Protein AF-A0A949XTP3-F1 (afdb_monomer)

pLDDT: mean 72.46, std 16.9, range [44.31, 91.81]

Solvent-accessible surface area (backbone atoms only — not comparable to full-atom values): 5283 Å² total; per-residue (Å²): 138,82,84,80,79,81,78,80,78,74,78,78,75,72,92,72,77,78,69,84,42,78,62,47,60,51,48,53,56,50,52,51,49,29,47,77,70,54,21,37,42,82,42,58,100,82,56,64,74,84,77,49,60,90,67,42,41,29,37,34,38,90,88,70,51,73,47,75,48,69,85,73,76,62,88,81,84,79,131

Secondary structure (DSSP, 8-state):
-PPPPPP-------S------HHHHHHHHHHHHHHHTT-EEE--TTS-GGGS-TT--EEE-TTS-EEE------TT---

Foldseek 3Di:
DDDDDDDPPDPPDDPDDDDCDVVNVVVVVVVVVCVVQVQEEEDEPPDDPVPDDPSHQWYAYPVRDIDGDDPPVVVPPDD

Radius of gyration: 21.17 Å; Cα contacts (8 Å, |Δi|>4): 53; chains: 1; bounding box: 43×31×66 Å

Mean predicted aligned error: 14.25 Å

Structure (mmCIF, N/CA/C/O backbone):
data_AF-A0A949XTP3-F1
#
_entry.id   AF-A0A949XTP3-F1
#
loop_
_atom_site.group_PDB
_atom_site.id
_atom_site.type_symbol
_atom_site.label_atom_id
_atom_site.label_alt_id
_atom_site.label_comp_id
_atom_site.label_asym_id
_atom_site.label_entity_id
_atom_site.label_seq_id
_atom_site.pdbx_PDB_ins_code
_atom_site.Cartn_x
_atom_site.Cartn_y
_atom_site.Cartn_z
_atom_site.occupancy
_atom_site.B_iso_or_equiv
_atom_site.auth_seq_id
_atom_site.auth_comp_id
_atom_site.auth_asym_id
_atom_site.auth_atom_id
_atom_site.pdbx_PDB_model_num
ATOM 1 N N . MET A 1 1 ? -4.961 -15.946 -59.773 1.00 49.09 1 MET A N 1
ATOM 2 C CA . MET A 1 1 ? -5.214 -16.561 -58.451 1.00 49.09 1 MET A CA 1
ATOM 3 C C . MET A 1 1 ? -4.012 -16.260 -57.571 1.00 49.09 1 MET A C 1
ATOM 5 O O . MET A 1 1 ? -2.946 -16.778 -57.862 1.00 49.09 1 MET A O 1
ATOM 9 N N . ASN A 1 2 ? -4.145 -15.381 -56.575 1.00 49.19 2 ASN A N 1
ATOM 10 C CA . ASN A 1 2 ? -3.055 -15.087 -55.635 1.00 49.19 2 ASN A CA 1
ATOM 11 C C . ASN A 1 2 ? -3.230 -15.942 -54.369 1.00 49.19 2 ASN A C 1
ATOM 13 O O . ASN A 1 2 ? -4.340 -15.964 -53.829 1.00 49.19 2 ASN A O 1
ATOM 17 N N . PRO A 1 3 ? -2.188 -16.641 -53.885 1.00 60.56 3 PRO A N 1
ATOM 18 C CA . PRO A 1 3 ? -2.281 -17.408 -52.650 1.00 60.56 3 PRO A CA 1
ATOM 19 C C . PRO A 1 3 ? -2.363 -16.467 -51.437 1.00 60.56 3 PRO A C 1
ATOM 21 O O . PRO A 1 3 ? -1.630 -15.483 -51.340 1.00 60.56 3 PRO A O 1
ATOM 24 N N . ARG A 1 4 ? -3.278 -16.767 -50.504 1.00 64.38 4 ARG A N 1
ATOM 25 C CA . ARG A 1 4 ? -3.346 -16.103 -49.193 1.00 64.38 4 ARG A CA 1
ATOM 26 C C . ARG A 1 4 ? -2.098 -16.465 -48.374 1.00 64.38 4 ARG A C 1
ATOM 28 O O . ARG A 1 4 ? -1.744 -17.643 -48.349 1.00 64.38 4 ARG A O 1
ATOM 35 N N . PRO A 1 5 ? -1.469 -15.516 -47.661 1.00 64.81 5 PRO A N 1
ATOM 36 C CA . PRO A 1 5 ? -0.422 -15.856 -46.705 1.00 64.81 5 PRO A CA 1
ATOM 37 C C . PRO A 1 5 ? -1.015 -16.627 -45.508 1.00 64.81 5 PRO A C 1
ATOM 39 O O . PRO A 1 5 ? -2.162 -16.360 -45.123 1.00 64.81 5 PRO A O 1
ATOM 42 N N . PRO A 1 6 ? -0.268 -17.574 -44.908 1.00 65.25 6 PRO A N 1
ATOM 43 C CA . PRO A 1 6 ? -0.708 -18.274 -43.707 1.00 65.25 6 PRO A CA 1
ATOM 44 C C . PRO A 1 6 ? -0.889 -17.278 -42.556 1.00 65.25 6 PRO A C 1
ATOM 46 O O . PRO A 1 6 ? -0.109 -16.334 -42.393 1.00 65.25 6 PRO A O 1
ATOM 49 N N . ARG A 1 7 ? -1.960 -17.466 -41.776 1.00 58.97 7 ARG A N 1
ATOM 50 C CA . ARG A 1 7 ? -2.216 -16.683 -40.562 1.00 58.97 7 ARG A CA 1
ATOM 51 C C . ARG A 1 7 ? -1.031 -16.887 -39.622 1.00 58.97 7 ARG A C 1
ATOM 53 O O . ARG A 1 7 ? -0.667 -18.024 -39.360 1.00 58.97 7 ARG A O 1
ATOM 60 N N . ARG A 1 8 ? -0.434 -15.793 -39.140 1.00 58.69 8 ARG A N 1
ATOM 61 C CA . ARG A 1 8 ? 0.5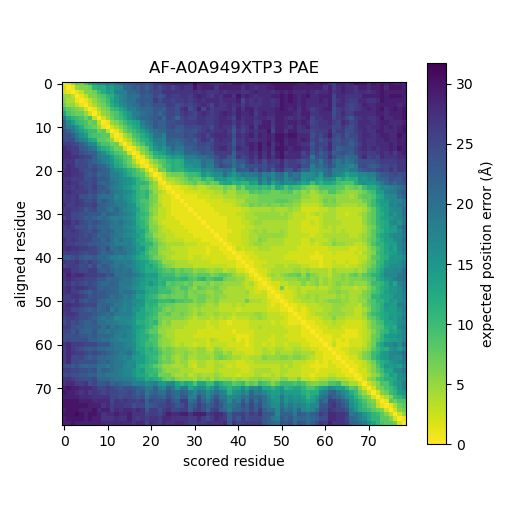24 -15.851 -38.034 1.00 58.69 8 ARG A CA 1
ATOM 62 C C . ARG A 1 8 ? -0.202 -16.447 -36.839 1.00 58.69 8 ARG A C 1
ATOM 64 O O . ARG A 1 8 ? -1.064 -15.785 -36.267 1.00 58.69 8 ARG A O 1
ATOM 71 N N . ASP A 1 9 ? 0.148 -17.677 -36.501 1.00 54.06 9 ASP A N 1
ATOM 72 C CA . ASP A 1 9 ? -0.037 -18.225 -35.172 1.00 54.06 9 ASP A CA 1
ATOM 73 C C . ASP A 1 9 ? 0.602 -17.243 -34.190 1.00 54.06 9 ASP A C 1
ATOM 75 O O . ASP A 1 9 ? 1.817 -17.036 -34.169 1.00 54.06 9 ASP A O 1
ATOM 79 N N . THR A 1 10 ? -0.238 -16.535 -33.445 1.00 59.25 10 THR A N 1
ATOM 80 C CA . THR A 1 10 ? 0.197 -15.734 -32.310 1.00 59.25 10 THR A CA 1
ATOM 81 C C . THR A 1 10 ? 0.826 -16.712 -31.323 1.00 59.25 10 THR A C 1
ATOM 83 O O . THR A 1 10 ? 0.116 -17.609 -30.863 1.00 59.25 10 THR A O 1
ATOM 86 N N . PRO A 1 11 ? 2.119 -16.602 -30.972 1.00 48.97 11 PRO A N 1
ATOM 87 C CA . PRO A 1 11 ? 2.621 -17.395 -29.872 1.00 48.97 11 PRO A CA 1
ATOM 88 C C . PRO A 1 11 ? 1.916 -16.874 -28.621 1.00 48.97 11 PRO A C 1
ATOM 90 O O . PRO A 1 11 ? 2.108 -15.722 -28.224 1.00 48.97 11 PRO A O 1
ATOM 93 N N . ALA A 1 12 ? 1.060 -17.709 -28.034 1.00 55.03 12 ALA A N 1
ATOM 94 C CA . ALA A 1 12 ? 0.683 -17.582 -26.639 1.00 55.03 12 ALA A CA 1
ATOM 95 C C . ALA A 1 12 ? 1.999 -17.535 -25.856 1.00 55.03 12 ALA A C 1
ATOM 97 O O . ALA A 1 12 ? 2.709 -18.538 -25.765 1.00 55.03 12 ALA A O 1
ATOM 98 N N . LYS A 1 13 ? 2.397 -16.342 -25.403 1.00 53.66 13 LYS A N 1
ATOM 99 C CA . LYS A 1 13 ? 3.529 -16.226 -24.491 1.00 53.66 13 LYS A CA 1
ATOM 100 C C . LYS A 1 13 ? 3.113 -16.944 -23.208 1.00 53.66 13 LYS A C 1
ATOM 102 O O . LYS A 1 13 ? 2.069 -16.581 -22.667 1.00 53.66 13 LYS A O 1
ATOM 107 N N . PRO A 1 14 ? 3.872 -17.949 -22.753 1.00 51.16 14 PRO A N 1
ATOM 108 C CA . PRO A 1 14 ? 3.604 -18.569 -21.473 1.00 51.16 14 PRO A CA 1
ATOM 109 C C . PRO A 1 14 ? 3.822 -17.519 -20.383 1.00 51.16 14 PRO A C 1
ATOM 111 O O . PRO A 1 14 ? 4.810 -16.781 -20.413 1.00 51.16 14 PRO A O 1
ATOM 114 N N . ASP A 1 15 ? 2.883 -17.443 -19.446 1.00 54.47 15 ASP A N 1
ATOM 115 C CA . ASP A 1 15 ? 3.112 -16.920 -18.107 1.00 54.47 15 ASP A CA 1
ATOM 116 C C . ASP A 1 15 ? 4.432 -17.489 -17.571 1.00 54.47 15 ASP A C 1
ATOM 118 O O . ASP A 1 15 ? 4.581 -18.699 -17.403 1.00 54.47 15 ASP A O 1
ATOM 122 N N . GLY A 1 16 ? 5.426 -16.632 -17.367 1.00 53.34 16 GLY A N 1
ATOM 123 C CA . GLY A 1 16 ? 6.736 -17.084 -16.922 1.00 53.34 16 GLY A CA 1
ATOM 124 C C . GLY A 1 16 ? 7.786 -16.003 -17.070 1.00 53.34 16 GLY A C 1
ATOM 125 O O . GLY A 1 16 ? 8.378 -15.851 -18.132 1.00 53.34 16 GLY A O 1
ATOM 126 N N . GLU A 1 17 ? 8.017 -15.289 -15.970 1.00 46.84 17 GLU A N 1
ATOM 127 C CA . GLU A 1 17 ? 9.227 -14.503 -15.735 1.00 46.84 17 GLU A CA 1
ATOM 128 C C . GLU A 1 17 ? 9.408 -13.300 -16.680 1.00 46.84 17 GLU A C 1
ATOM 130 O O . GLU A 1 17 ? 10.195 -13.298 -17.628 1.00 46.84 17 GLU A O 1
ATOM 135 N N . HIS A 1 18 ? 8.712 -12.198 -16.373 1.00 44.31 18 HIS A N 1
ATOM 136 C CA . HIS A 1 18 ? 9.265 -10.897 -16.741 1.00 44.31 18 HIS A CA 1
ATOM 137 C C . HIS A 1 18 ? 10.624 -10.787 -16.019 1.00 44.31 18 HIS A C 1
ATOM 139 O O . HIS A 1 18 ? 10.638 -10.866 -14.787 1.00 44.31 18 HIS A O 1
ATOM 145 N N . PRO A 1 19 ? 11.767 -10.604 -16.717 1.00 48.06 19 PRO A N 1
ATOM 146 C CA . PRO A 1 19 ? 12.973 -10.135 -16.036 1.00 48.06 19 PRO A CA 1
ATOM 147 C C . PRO A 1 19 ? 12.586 -8.858 -15.285 1.00 48.06 19 PRO A C 1
ATOM 149 O O . PRO A 1 19 ? 11.748 -8.131 -15.834 1.00 48.06 19 PRO A O 1
ATOM 152 N N . PRO A 1 20 ? 13.134 -8.580 -14.079 1.00 48.72 20 PRO A N 1
ATOM 153 C CA . PRO A 1 20 ? 12.773 -7.395 -13.313 1.00 48.72 20 PRO A CA 1
ATOM 154 C C . PRO A 1 20 ? 12.993 -6.206 -14.231 1.00 48.72 20 PRO A C 1
ATOM 156 O O . PRO A 1 20 ? 14.121 -5.805 -14.531 1.00 48.72 20 PRO A O 1
ATOM 159 N N . SER A 1 21 ? 11.897 -5.721 -14.795 1.00 54.94 21 SER A N 1
ATOM 160 C CA . SER A 1 21 ? 11.965 -4.669 -15.781 1.00 54.94 21 SER A CA 1
ATOM 161 C C . SER A 1 21 ? 12.374 -3.444 -14.977 1.00 54.94 21 SER A C 1
ATOM 163 O O . SER A 1 21 ? 12.128 -3.383 -13.776 1.00 54.94 21 SER A O 1
ATOM 165 N N . LYS A 1 22 ? 12.992 -2.419 -15.563 1.00 54.72 22 LYS A N 1
ATOM 166 C CA . LYS A 1 22 ? 13.260 -1.176 -14.800 1.00 54.72 22 LYS A CA 1
ATOM 167 C C . LYS A 1 22 ? 11.998 -0.627 -14.091 1.00 54.72 22 LYS A C 1
ATOM 169 O O . LYS A 1 22 ? 12.096 0.115 -13.120 1.00 54.72 22 LYS A O 1
ATOM 174 N N . GLN A 1 23 ? 10.819 -1.044 -14.558 1.00 58.50 23 GLN A N 1
ATOM 175 C CA . GLN A 1 23 ? 9.517 -0.879 -13.916 1.00 58.50 23 GLN A CA 1
ATOM 176 C C . GLN A 1 23 ? 9.367 -1.591 -12.557 1.00 58.50 23 GLN A C 1
ATOM 178 O O . GLN A 1 23 ? 8.779 -0.993 -11.665 1.00 58.50 23 GLN A O 1
ATOM 183 N N . ASP A 1 24 ? 9.913 -2.792 -12.348 1.00 67.94 24 ASP A N 1
ATOM 184 C CA . ASP A 1 24 ? 9.884 -3.509 -11.062 1.00 67.94 24 ASP A CA 1
ATOM 185 C C . ASP A 1 24 ? 10.672 -2.778 -9.975 1.00 67.94 24 ASP A C 1
ATOM 187 O O . ASP A 1 24 ? 10.216 -2.669 -8.839 1.00 67.94 24 ASP A O 1
ATOM 191 N N . GLU A 1 25 ? 11.849 -2.243 -10.304 1.00 75.31 25 GLU A N 1
ATOM 192 C CA . GLU A 1 25 ? 12.645 -1.477 -9.340 1.00 75.31 25 GLU A CA 1
ATOM 193 C C . GLU A 1 25 ? 11.935 -0.172 -8.956 1.00 75.31 25 GLU A C 1
ATOM 195 O O . GLU A 1 25 ? 11.814 0.157 -7.772 1.00 75.31 25 GLU A O 1
ATOM 200 N N . ALA A 1 26 ? 11.380 0.531 -9.947 1.00 77.94 26 ALA A N 1
ATOM 201 C CA . ALA A 1 26 ? 10.573 1.724 -9.719 1.00 77.94 26 ALA A CA 1
ATOM 202 C C . ALA A 1 26 ? 9.314 1.419 -8.887 1.00 77.94 26 ALA A C 1
ATOM 204 O O . ALA A 1 26 ? 8.991 2.176 -7.972 1.00 77.94 26 ALA A O 1
ATOM 205 N N . ALA A 1 27 ? 8.639 0.297 -9.153 1.00 80.50 27 ALA A N 1
ATOM 206 C CA . ALA A 1 27 ? 7.473 -0.151 -8.400 1.00 80.50 27 ALA A CA 1
ATOM 207 C C . ALA A 1 27 ? 7.835 -0.487 -6.946 1.00 80.50 27 ALA A C 1
ATOM 209 O O . ALA A 1 27 ? 7.177 -0.019 -6.020 1.00 80.50 27 ALA A O 1
ATOM 210 N N . ARG A 1 28 ? 8.936 -1.209 -6.712 1.00 82.25 28 ARG A N 1
ATOM 211 C CA . ARG A 1 28 ? 9.434 -1.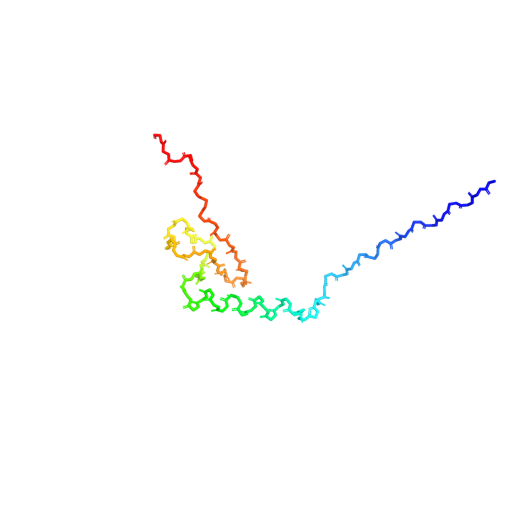501 -5.356 1.00 82.25 28 ARG A CA 1
ATOM 212 C C . ARG A 1 28 ? 9.730 -0.227 -4.571 1.00 82.25 28 ARG A C 1
ATOM 214 O O . ARG A 1 28 ? 9.317 -0.107 -3.419 1.00 82.25 28 ARG A O 1
ATOM 221 N N . LEU A 1 29 ? 10.415 0.740 -5.186 1.00 87.81 29 LEU A N 1
ATOM 222 C CA . LEU A 1 29 ? 10.694 2.037 -4.560 1.00 87.81 29 LEU A CA 1
ATOM 223 C C . LEU A 1 29 ? 9.413 2.831 -4.289 1.00 87.81 29 LEU A C 1
ATOM 225 O O . LEU A 1 29 ? 9.314 3.497 -3.259 1.00 87.81 29 LEU A O 1
ATOM 229 N N . PHE A 1 30 ? 8.433 2.751 -5.187 1.00 87.25 30 PHE A N 1
ATOM 230 C CA . PHE A 1 30 ? 7.130 3.380 -5.020 1.00 87.25 30 PHE A CA 1
ATOM 231 C C . PHE A 1 30 ? 6.378 2.811 -3.810 1.00 87.25 30 PHE A C 1
ATOM 233 O O . PHE A 1 30 ? 6.036 3.571 -2.906 1.00 87.25 30 PHE A O 1
ATOM 240 N N . TYR A 1 31 ? 6.207 1.489 -3.721 1.00 87.25 31 TYR A N 1
ATOM 241 C CA . TYR A 1 31 ? 5.524 0.860 -2.584 1.00 87.25 31 TYR A CA 1
ATOM 242 C C . TYR A 1 31 ? 6.272 1.064 -1.266 1.00 87.25 31 TYR A C 1
ATOM 244 O O . TYR A 1 31 ? 5.645 1.340 -0.246 1.00 87.25 31 TYR A O 1
ATOM 252 N N . LYS A 1 32 ? 7.611 1.051 -1.290 1.00 88.94 32 LYS A N 1
ATOM 253 C CA . LYS A 1 32 ? 8.427 1.385 -0.115 1.00 88.94 32 LYS A CA 1
ATOM 254 C C . LYS A 1 32 ? 8.151 2.802 0.393 1.00 88.94 32 LYS A C 1
ATOM 256 O O . LYS A 1 32 ? 8.059 3.012 1.597 1.00 88.94 32 LYS A O 1
ATOM 261 N N . ARG A 1 33 ? 7.996 3.781 -0.505 1.00 90.75 33 ARG A N 1
ATOM 262 C CA . ARG A 1 33 ? 7.621 5.152 -0.117 1.00 90.75 33 ARG A CA 1
ATOM 263 C C . ARG A 1 33 ? 6.210 5.212 0.461 1.00 90.75 33 ARG A C 1
ATOM 265 O O . ARG A 1 33 ? 5.985 5.960 1.408 1.00 90.75 33 ARG A O 1
ATOM 272 N N . LEU A 1 34 ? 5.268 4.442 -0.082 1.00 89.62 34 LEU A N 1
ATOM 273 C CA . LEU A 1 34 ? 3.911 4.380 0.463 1.00 89.62 34 LEU A CA 1
ATOM 274 C C . LEU A 1 34 ? 3.901 3.805 1.883 1.00 89.62 34 LEU A C 1
ATOM 276 O O . LEU A 1 34 ? 3.242 4.367 2.750 1.00 89.62 34 LEU A O 1
ATOM 280 N N . GLU A 1 35 ? 4.692 2.764 2.143 1.00 88.81 35 GLU A N 1
ATOM 281 C CA . GLU A 1 35 ? 4.875 2.199 3.487 1.00 88.81 35 GLU A CA 1
ATOM 282 C C . GLU A 1 35 ? 5.479 3.242 4.444 1.00 88.81 35 GLU A C 1
ATOM 284 O O . GLU A 1 35 ? 4.924 3.520 5.503 1.00 88.81 35 GLU A O 1
ATOM 289 N N . GLN A 1 36 ? 6.551 3.928 4.026 1.00 90.31 36 GLN A N 1
ATOM 290 C CA . GLN A 1 36 ? 7.207 4.976 4.826 1.00 90.31 36 GLN A CA 1
ATOM 291 C C . GLN A 1 36 ? 6.316 6.187 5.130 1.00 90.31 36 GLN A C 1
ATOM 293 O O . GLN A 1 36 ? 6.529 6.872 6.127 1.00 90.31 36 GLN A O 1
ATOM 298 N N . THR A 1 37 ? 5.353 6.483 4.260 1.00 90.38 37 THR A N 1
ATOM 299 C CA . THR A 1 37 ? 4.436 7.621 4.419 1.00 90.38 37 THR A CA 1
ATOM 300 C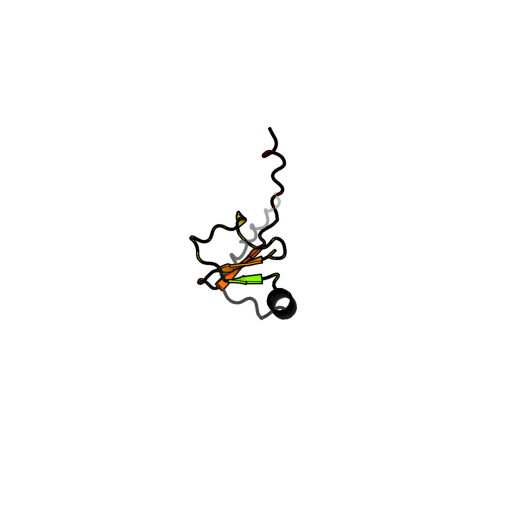 C . THR A 1 37 ? 3.113 7.236 5.080 1.00 90.38 37 THR A C 1
ATOM 302 O O . THR A 1 37 ? 2.268 8.108 5.267 1.00 90.38 37 THR A O 1
ATOM 305 N N . GLY A 1 38 ? 2.915 5.959 5.431 1.00 88.81 38 GLY A N 1
ATOM 306 C CA . GLY A 1 38 ? 1.655 5.461 5.994 1.00 88.81 38 GLY A CA 1
ATOM 307 C C . GLY A 1 38 ? 0.492 5.439 4.994 1.00 88.81 38 GLY A C 1
ATOM 308 O O . GLY A 1 38 ? -0.669 5.424 5.394 1.00 88.81 38 GLY A O 1
ATOM 309 N N . GLN A 1 39 ? 0.795 5.470 3.693 1.00 90.44 39 GLN A N 1
ATOM 310 C CA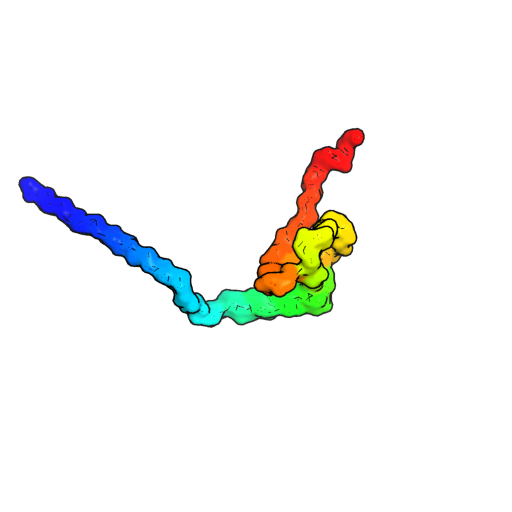 . GLN A 1 39 ? -0.184 5.385 2.605 1.00 90.44 39 GLN A CA 1
ATOM 311 C C . GLN A 1 39 ? -0.439 3.943 2.142 1.00 90.44 39 GLN A C 1
ATOM 313 O O . GLN A 1 39 ? -1.398 3.711 1.403 1.00 90.44 39 GLN A O 1
ATOM 318 N N . LEU A 1 40 ? 0.419 2.999 2.547 1.00 91.69 40 LEU A N 1
ATOM 319 C CA . LEU A 1 40 ? 0.256 1.557 2.367 1.00 91.69 40 LEU A CA 1
ATOM 320 C C . LEU A 1 40 ? 0.016 0.908 3.731 1.00 91.69 40 LEU A C 1
ATOM 322 O O . LEU A 1 40 ? 0.806 1.129 4.648 1.00 91.69 40 LEU A O 1
ATOM 326 N N . MET A 1 41 ? -1.038 0.103 3.847 1.00 89.62 41 MET A N 1
ATOM 327 C CA . MET A 1 41 ? -1.367 -0.613 5.080 1.00 89.62 41 MET A CA 1
ATOM 328 C C . MET A 1 41 ? -1.573 -2.103 4.817 1.00 89.62 41 MET A C 1
ATOM 330 O O . MET A 1 41 ? -2.184 -2.477 3.820 1.00 89.62 41 MET A O 1
ATOM 334 N N . ASP A 1 42 ? -1.070 -2.949 5.709 1.00 91.25 42 ASP A N 1
ATOM 335 C CA . ASP A 1 42 ? -1.366 -4.380 5.686 1.00 91.25 42 ASP A CA 1
ATOM 336 C C . ASP A 1 42 ? -2.795 -4.626 6.177 1.00 91.25 42 ASP A C 1
ATOM 338 O O . ASP A 1 42 ? -3.198 -4.101 7.217 1.00 91.25 42 ASP A O 1
ATOM 342 N N . VAL A 1 43 ? -3.567 -5.398 5.415 1.00 88.94 43 VAL A N 1
ATOM 343 C CA . VAL A 1 43 ? -4.964 -5.722 5.719 1.00 88.94 43 VAL A CA 1
ATOM 344 C C . VAL A 1 43 ? -5.242 -7.196 5.473 1.00 88.94 43 VAL A C 1
ATOM 346 O O . VAL A 1 43 ? -4.596 -7.839 4.647 1.00 88.94 43 VAL A O 1
ATOM 349 N N . ASP A 1 44 ? -6.261 -7.713 6.145 1.00 88.12 44 ASP A N 1
ATOM 350 C CA . ASP A 1 44 ? -6.800 -9.040 5.890 1.00 88.12 44 ASP A CA 1
ATOM 351 C C . ASP A 1 44 ? -7.967 -8.966 4.897 1.00 88.12 44 ASP A C 1
ATOM 353 O O . ASP A 1 44 ? -8.581 -7.917 4.688 1.00 88.12 44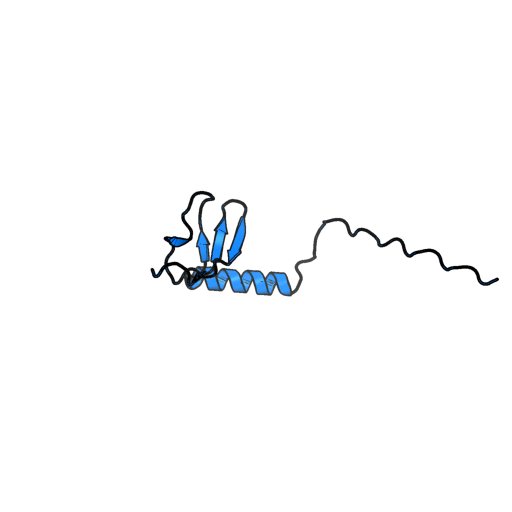 ASP A O 1
ATOM 357 N N . SER A 1 45 ? -8.349 -10.109 4.322 1.00 78.31 45 SER A N 1
ATOM 358 C CA . SER A 1 45 ? -9.493 -10.207 3.398 1.00 78.31 45 SER A CA 1
ATOM 359 C C . SER A 1 45 ? -10.837 -9.820 4.032 1.00 78.31 45 SER A C 1
ATOM 361 O O . SER A 1 45 ? -11.824 -9.634 3.326 1.00 78.31 45 SER A O 1
ATOM 363 N N . THR A 1 46 ? -10.892 -9.735 5.361 1.00 82.81 46 THR A N 1
ATOM 364 C CA . THR A 1 46 ? -12.076 -9.346 6.136 1.00 82.81 46 THR A CA 1
ATOM 365 C C . THR A 1 46 ? -12.016 -7.907 6.641 1.00 82.81 46 THR A C 1
ATOM 367 O O . THR A 1 46 ? -12.958 -7.461 7.293 1.00 82.81 46 THR A O 1
ATOM 370 N N . THR A 1 47 ? -10.914 -7.188 6.409 1.00 82.94 47 THR A N 1
ATOM 371 C CA . THR A 1 47 ? -10.765 -5.803 6.861 1.00 82.94 47 THR A CA 1
ATOM 372 C C . THR A 1 47 ? -11.697 -4.893 6.069 1.00 82.94 47 THR A C 1
ATOM 374 O O . THR A 1 47 ? -11.693 -4.893 4.838 1.00 82.94 47 THR A O 1
ATOM 377 N N . ASP A 1 48 ? -12.474 -4.079 6.781 1.00 82.75 48 ASP A N 1
ATOM 378 C CA . ASP A 1 48 ? -13.298 -3.055 6.153 1.00 82.75 48 ASP A CA 1
ATOM 379 C C . ASP A 1 48 ? -12.419 -1.918 5.617 1.00 82.75 48 ASP A C 1
ATOM 381 O O . ASP A 1 48 ? -11.858 -1.124 6.375 1.00 82.75 48 ASP A O 1
ATOM 385 N N . LEU A 1 49 ? -12.301 -1.843 4.290 1.00 83.12 49 LEU A N 1
ATOM 386 C CA . LEU A 1 49 ? -11.470 -0.853 3.605 1.00 83.12 49 LEU A CA 1
ATOM 387 C C . LEU A 1 49 ? -11.983 0.583 3.804 1.00 83.12 49 LEU A C 1
ATOM 389 O O . LEU A 1 49 ? -11.205 1.528 3.701 1.00 83.12 49 LEU A O 1
ATOM 393 N N . ALA A 1 50 ? -13.277 0.756 4.094 1.00 79.38 50 ALA A N 1
ATOM 394 C CA . ALA A 1 50 ? -13.884 2.064 4.337 1.00 79.38 50 ALA A CA 1
ATOM 395 C C . ALA A 1 50 ? -13.519 2.648 5.713 1.00 79.38 50 ALA A C 1
ATOM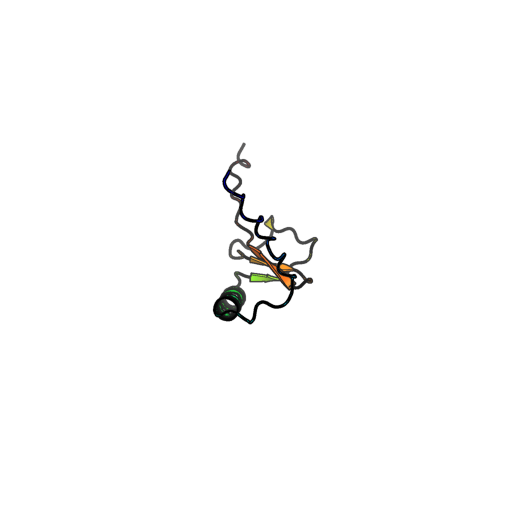 397 O O . ALA A 1 50 ? -13.506 3.867 5.879 1.00 79.38 50 ALA A O 1
ATOM 398 N N . SER A 1 51 ? -13.186 1.791 6.680 1.00 83.31 51 SER A N 1
ATOM 399 C CA . SER A 1 51 ? -12.734 2.179 8.021 1.00 83.31 51 SER A CA 1
ATOM 400 C C . SER A 1 51 ? -11.246 2.540 8.083 1.00 83.31 51 SER A C 1
ATOM 402 O O . SER A 1 51 ? -10.737 2.901 9.148 1.00 83.31 51 SER A O 1
ATOM 404 N N . LEU A 1 52 ? -10.523 2.428 6.966 1.00 84.00 52 LEU A N 1
ATOM 405 C CA . LEU A 1 52 ? -9.106 2.756 6.913 1.00 84.00 52 LEU A CA 1
ATOM 406 C C . LEU A 1 52 ? -8.874 4.269 7.032 1.00 84.00 52 LEU A C 1
ATOM 408 O O . LEU A 1 52 ? -9.721 5.068 6.622 1.00 84.00 52 LEU A O 1
ATOM 412 N N . PRO A 1 53 ? -7.715 4.691 7.574 1.00 83.75 53 PRO A N 1
ATOM 413 C CA . PRO A 1 53 ? -7.377 6.103 7.637 1.00 83.75 53 PRO A CA 1
ATOM 414 C C . PRO A 1 53 ? -7.440 6.742 6.243 1.00 83.75 53 PRO A C 1
ATOM 416 O O . PRO A 1 53 ? -6.993 6.129 5.274 1.00 83.75 53 PRO A O 1
ATOM 419 N N . PRO A 1 54 ? -7.896 7.999 6.121 1.00 81.81 54 PRO A N 1
ATOM 420 C CA . PRO A 1 54 ? -8.013 8.676 4.830 1.00 81.81 54 PRO A CA 1
ATOM 421 C C . PRO A 1 54 ? -6.674 8.901 4.118 1.00 81.81 54 PRO A C 1
ATOM 423 O O . PRO A 1 54 ? -6.637 9.185 2.924 1.00 81.81 54 PRO A O 1
ATOM 426 N N . SER A 1 55 ? -5.567 8.779 4.849 1.00 84.69 55 SER A N 1
ATOM 427 C CA . SER A 1 55 ? -4.212 8.785 4.305 1.00 84.69 55 SER A CA 1
ATOM 428 C C . SER A 1 55 ? -3.845 7.483 3.589 1.00 84.69 55 SER A C 1
ATOM 430 O O . SER A 1 55 ? -2.928 7.490 2.770 1.00 84.69 55 SER A O 1
ATOM 432 N N . VAL A 1 56 ? -4.529 6.371 3.877 1.00 88.88 56 VAL A N 1
ATOM 433 C CA . VAL A 1 56 ? -4.268 5.081 3.237 1.00 88.88 56 VAL A CA 1
ATOM 434 C C . VAL A 1 56 ? -4.886 5.086 1.847 1.00 88.88 56 VAL A C 1
ATOM 436 O O . VAL A 1 56 ? -6.088 5.247 1.667 1.00 88.88 56 VAL A O 1
ATOM 439 N N . THR A 1 57 ? -4.033 4.906 0.845 1.00 88.38 57 THR A N 1
ATOM 440 C CA . THR A 1 57 ? -4.428 4.838 -0.569 1.00 88.38 57 THR A CA 1
ATOM 441 C C . THR A 1 57 ? -4.173 3.461 -1.163 1.00 88.38 57 THR A C 1
ATOM 443 O O . THR A 1 57 ? -4.682 3.148 -2.238 1.00 88.38 57 THR A O 1
ATOM 446 N N . HIS A 1 58 ? -3.367 2.640 -0.490 1.00 90.94 58 HIS A N 1
ATOM 447 C CA . HIS A 1 58 ? -3.021 1.296 -0.912 1.00 90.94 58 HIS A CA 1
ATOM 448 C C . HIS A 1 58 ? -3.112 0.334 0.265 1.00 90.94 58 HIS A C 1
ATOM 450 O O . HIS A 1 58 ? -2.790 0.685 1.399 1.00 90.94 58 HIS A O 1
ATOM 456 N N . VAL A 1 59 ? -3.495 -0.901 -0.024 1.00 91.50 59 VAL A N 1
ATOM 457 C CA . VAL A 1 59 ? -3.514 -1.989 0.948 1.00 91.50 59 VAL A CA 1
ATOM 458 C C . VAL A 1 59 ? -2.708 -3.167 0.441 1.00 91.50 59 VAL A C 1
ATOM 460 O O . VAL A 1 59 ? -2.689 -3.427 -0.763 1.00 91.50 59 VAL A O 1
ATOM 463 N N . ARG A 1 60 ? -2.021 -3.855 1.350 1.00 91.81 60 ARG A N 1
ATOM 464 C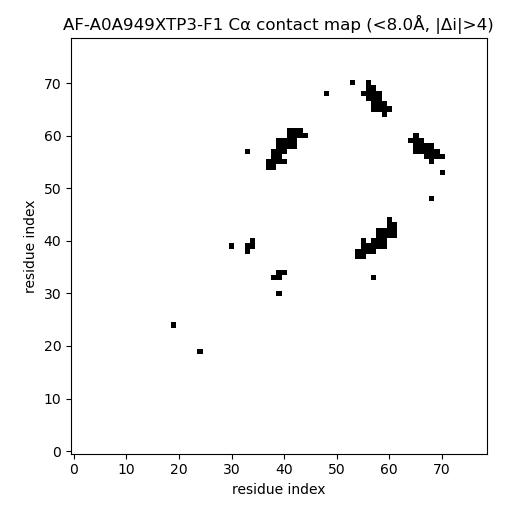 CA . ARG A 1 60 ? -1.300 -5.096 1.079 1.00 91.81 60 ARG A CA 1
ATOM 465 C C . ARG A 1 60 ? -2.021 -6.236 1.782 1.00 91.81 60 ARG A C 1
ATOM 467 O O . ARG A 1 60 ? -2.235 -6.187 2.987 1.00 91.81 60 ARG A O 1
ATOM 474 N N . TYR A 1 61 ? -2.399 -7.240 1.010 1.00 90.69 61 TYR A N 1
ATOM 475 C CA . TYR A 1 61 ? -3.050 -8.446 1.500 1.00 90.69 61 TYR A CA 1
ATOM 476 C C . TYR A 1 61 ? -2.011 -9.518 1.874 1.00 90.69 61 TYR A 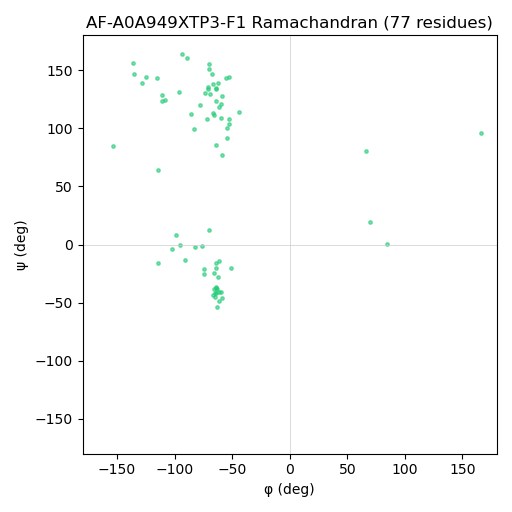C 1
ATOM 478 O O . TYR A 1 61 ? -0.870 -9.460 1.397 1.00 90.69 61 TYR A O 1
ATOM 486 N N . PRO A 1 62 ? -2.372 -10.524 2.695 1.00 88.19 62 PRO A N 1
ATOM 487 C CA . PRO A 1 62 ? -1.451 -11.583 3.120 1.00 88.19 62 PRO A CA 1
ATOM 488 C C . PRO A 1 62 ? -0.946 -12.475 1.973 1.00 88.19 62 PRO A C 1
ATOM 490 O O . PRO A 1 62 ? 0.100 -13.104 2.110 1.00 88.19 62 PRO A O 1
ATOM 493 N N . ASP A 1 63 ? -1.635 -12.513 0.830 1.00 87.56 63 ASP A N 1
ATOM 494 C CA . ASP A 1 63 ? -1.172 -13.169 -0.403 1.00 87.56 63 ASP A CA 1
ATOM 495 C C . ASP A 1 63 ? -0.093 -12.358 -1.149 1.00 87.56 63 ASP A C 1
ATOM 497 O O . ASP A 1 63 ? 0.422 -12.796 -2.176 1.00 87.56 63 ASP A O 1
ATOM 501 N N . GLY A 1 64 ? 0.277 -11.180 -0.632 1.00 83.50 64 GLY A N 1
ATOM 502 C CA . GLY A 1 64 ? 1.288 -10.293 -1.207 1.00 83.50 64 GLY A CA 1
ATOM 503 C C . GLY A 1 64 ? 0.751 -9.366 -2.297 1.00 83.50 64 GLY A C 1
ATOM 504 O O . GLY A 1 64 ? 1.508 -8.562 -2.848 1.00 83.50 64 GLY A O 1
ATOM 505 N N . ARG A 1 65 ? -0.548 -9.435 -2.603 1.00 86.38 65 ARG A N 1
ATOM 506 C CA . ARG A 1 65 ? -1.204 -8.527 -3.541 1.00 86.38 65 ARG A CA 1
ATOM 507 C C . ARG A 1 65 ? -1.320 -7.135 -2.930 1.00 86.38 65 ARG A C 1
ATOM 509 O O . ARG A 1 65 ? -1.746 -6.979 -1.789 1.00 86.38 65 ARG A O 1
ATOM 516 N N . ILE A 1 66 ? -0.972 -6.116 -3.713 1.00 87.94 66 ILE A N 1
ATOM 517 C CA . ILE A 1 66 ? -1.181 -4.713 -3.349 1.00 87.94 66 ILE A CA 1
ATOM 518 C C . ILE A 1 66 ? -2.303 -4.151 -4.213 1.00 87.94 66 ILE A C 1
ATOM 520 O O . ILE A 1 66 ? -2.210 -4.173 -5.441 1.00 87.94 66 ILE A O 1
ATOM 524 N N . GLU A 1 67 ? -3.339 -3.614 -3.580 1.00 86.88 67 GLU A N 1
ATOM 525 C CA . GLU A 1 67 ? -4.431 -2.931 -4.265 1.00 86.88 67 GLU A CA 1
ATOM 526 C C . GLU A 1 67 ? -4.477 -1.460 -3.892 1.00 86.88 67 GLU A C 1
ATOM 528 O O . GLU A 1 67 ? -4.220 -1.067 -2.756 1.00 86.88 67 GLU A O 1
ATOM 533 N N . ARG A 1 68 ? -4.816 -0.626 -4.872 1.00 87.56 68 ARG A N 1
ATOM 534 C CA . ARG A 1 68 ? -5.066 0.788 -4.635 1.00 87.56 68 ARG A CA 1
ATOM 535 C C . ARG A 1 68 ? -6.521 0.957 -4.226 1.00 87.56 68 ARG A C 1
ATOM 537 O O . ARG A 1 68 ? -7.417 0.811 -5.056 1.00 87.56 68 ARG A O 1
ATOM 544 N N . ILE A 1 69 ? -6.737 1.332 -2.975 1.00 85.06 69 ILE A N 1
ATOM 545 C CA . ILE A 1 69 ? -8.039 1.778 -2.507 1.00 85.06 69 ILE A CA 1
ATOM 546 C C . ILE A 1 69 ? -8.174 3.256 -2.864 1.00 85.06 69 ILE A C 1
ATOM 548 O O . ILE A 1 69 ? -7.606 4.158 -2.253 1.00 85.06 69 ILE A O 1
ATOM 552 N N . GLY A 1 70 ? -8.879 3.529 -3.958 1.00 66.31 70 GLY A N 1
ATOM 553 C CA . GLY A 1 70 ? -9.379 4.878 -4.156 1.00 66.31 70 GLY A CA 1
ATOM 554 C C . GLY A 1 70 ? -10.363 5.161 -3.030 1.00 66.31 70 GLY A C 1
ATOM 555 O O . GLY A 1 70 ? -11.230 4.325 -2.777 1.00 66.31 70 GLY A O 1
ATOM 556 N N . PHE A 1 71 ? -10.281 6.336 -2.401 1.00 58.41 71 PHE A N 1
ATOM 557 C CA . PHE A 1 71 ? -11.483 6.948 -1.846 1.00 58.41 71 PHE A CA 1
ATOM 558 C C . PHE A 1 71 ? -12.471 7.028 -3.009 1.00 58.41 71 PHE A C 1
ATOM 560 O O . PHE A 1 71 ? -12.460 7.962 -3.809 1.00 58.41 71 PHE A O 1
ATOM 567 N N . SER A 1 72 ? -13.289 5.991 -3.158 1.00 49.34 72 SER A N 1
ATOM 568 C CA . SER A 1 72 ? -14.556 6.090 -3.837 1.00 49.34 72 SER A CA 1
ATOM 569 C C . SER A 1 72 ? -15.343 7.037 -2.949 1.00 49.34 72 SER A C 1
ATOM 571 O O . SER A 1 72 ? -16.087 6.614 -2.066 1.00 49.34 72 SER A O 1
ATOM 573 N N . SER A 1 73 ? -15.165 8.340 -3.168 1.00 45.53 73 SER A N 1
ATOM 574 C CA . SER A 1 73 ? -16.240 9.289 -2.961 1.00 45.53 73 SER A CA 1
ATOM 575 C C . SER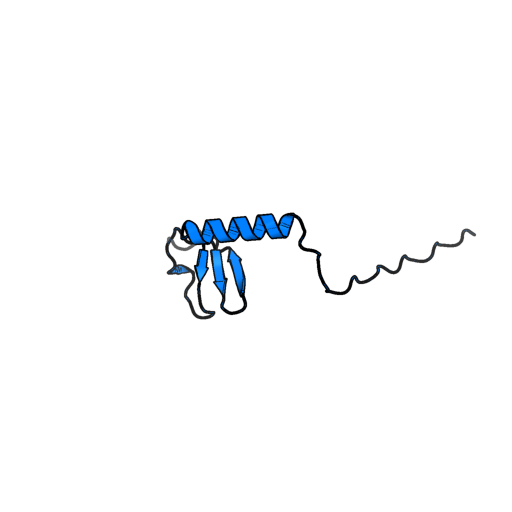 A 1 73 ? -17.354 8.823 -3.892 1.00 45.53 73 SER A C 1
ATOM 577 O O . SER A 1 73 ? -17.496 9.321 -5.004 1.00 45.53 73 SER A O 1
ATOM 579 N N . SER A 1 74 ? -18.074 7.771 -3.510 1.00 45.25 74 SER A N 1
ATOM 580 C CA . SER A 1 74 ? -19.328 7.456 -4.154 1.00 45.25 74 SER A CA 1
ATOM 581 C C . SER A 1 74 ? -20.208 8.639 -3.772 1.00 45.25 74 SER A C 1
ATOM 583 O O . SER A 1 74 ? -20.486 8.807 -2.582 1.00 45.25 74 SER A O 1
ATOM 585 N N . PRO A 1 75 ? -20.599 9.516 -4.712 1.00 54.09 75 PRO A N 1
ATOM 586 C CA . PRO A 1 75 ? -21.383 10.704 -4.386 1.00 54.09 75 PRO A CA 1
ATOM 587 C C . PRO A 1 75 ? -22.827 10.356 -3.967 1.00 54.09 75 PRO A C 1
ATOM 589 O O . PRO A 1 75 ? -23.672 11.238 -3.899 1.00 54.09 75 PRO A O 1
ATOM 592 N N . TYR A 1 76 ? -23.127 9.081 -3.694 1.00 53.69 76 TYR A N 1
ATOM 593 C CA . TYR A 1 76 ? -24.467 8.562 -3.428 1.00 53.69 76 TYR A CA 1
ATOM 594 C C . TYR A 1 76 ? -24.808 8.378 -1.942 1.00 53.69 76 TYR A C 1
ATOM 596 O O . TYR A 1 76 ? -25.860 7.827 -1.644 1.00 53.69 76 TYR A O 1
ATOM 604 N N . CYS A 1 77 ? -23.978 8.845 -1.003 1.00 44.91 77 CYS A N 1
ATOM 605 C CA . CYS A 1 77 ? -24.325 8.836 0.425 1.00 44.91 77 CYS A CA 1
ATOM 606 C C . CYS A 1 77 ? -24.469 10.264 0.969 1.00 44.91 77 CYS A C 1
ATOM 608 O O . CYS A 1 77 ? -23.691 10.723 1.800 1.00 44.91 77 CYS A O 1
ATOM 610 N N . ALA A 1 78 ? -25.456 10.981 0.438 1.00 46.62 78 ALA A N 1
ATOM 611 C CA . ALA A 1 78 ? -26.021 12.183 1.040 1.00 46.62 78 ALA A CA 1
ATOM 612 C C . ALA A 1 78 ? -27.469 12.321 0.550 1.00 46.62 78 ALA A C 1
ATOM 614 O O . ALA A 1 78 ? -27.739 12.982 -0.452 1.00 46.62 78 ALA A O 1
ATOM 615 N N . SER A 1 79 ? -28.389 11.646 1.232 1.00 47.28 79 SER A N 1
ATOM 616 C CA . SER A 1 79 ? -29.832 11.868 1.113 1.00 47.28 79 SER A CA 1
ATOM 617 C C . SER A 1 79 ? -30.491 11.590 2.448 1.00 47.28 79 SER A C 1
ATOM 619 O O . SER A 1 79 ? -30.177 10.511 3.001 1.00 47.28 79 SER A O 1
#

Sequence (79 aa):
MNPRPPRRDTPAKPDGEHPPSKQDEAARLFYKRLEQTGQLMDVDSTTDLASLPPSVTHVRYPDGRIERIGFSSSPYCAS

Nearest PDB structures (foldseek):
  1y4d-assembly1_I  TM=4.341E-01  e=6.422E-01  Hordeum vulgare
  3ryd-assembly1_A  TM=3.790E-01  e=2.525E+00  Staphylococcus aureus subsp. aureus MSSA476
  5ykr-assembly1_B  TM=2.616E-01  e=5.741E+00  Pseudomonas aeruginosa PAO1
  5ykt-assembly1_B  TM=2.601E-01  e=6.583E+00  Pseudomonas aeruginosa PAO1